Protein AF-A0A1I1A3I6-F1 (afdb_monomer)

Secondary structure (DSSP, 8-state):
--TT-HHHHHHHHHHHHHHHHHHHHHHHH--HHHHTTHHHHHHHHHHHHHHTT-HHHHHHHHHHHHHHGGGSPSSHHHHHHHHHHHHHHHHHHH--

Mean predicted aligned error: 10.39 Å

Structure (mmCIF, N/CA/C/O backbone):
data_AF-A0A1I1A3I6-F1
#
_entry.id   AF-A0A1I1A3I6-F1
#
loop_
_atom_site.group_PDB
_atom_site.id
_atom_site.type_symbol
_atom_site.label_atom_id
_atom_site.label_alt_id
_atom_site.label_comp_id
_atom_site.label_asym_id
_atom_site.label_entity_id
_atom_site.label_seq_id
_atom_site.pdbx_PDB_ins_code
_atom_site.Cartn_x
_atom_site.Cartn_y
_atom_site.Cartn_z
_atom_site.occupancy
_atom_site.B_iso_or_equiv
_atom_site.auth_seq_id
_atom_site.auth_comp_id
_atom_site.auth_asym_id
_atom_site.auth_atom_id
_atom_site.pdbx_PDB_model_num
ATOM 1 N N . MET A 1 1 ? -13.744 9.870 12.529 1.00 59.31 1 MET A N 1
ATOM 2 C CA . MET A 1 1 ? -14.765 8.869 12.146 1.00 59.31 1 MET A CA 1
ATOM 3 C C . MET A 1 1 ? -14.816 7.860 13.280 1.00 59.31 1 MET A C 1
ATOM 5 O O . MET A 1 1 ? -13.761 7.600 13.830 1.00 59.31 1 MET A O 1
ATOM 9 N N . ASP A 1 2 ? -15.984 7.365 13.688 1.00 71.56 2 ASP A N 1
ATOM 10 C CA . ASP A 1 2 ? -16.059 6.323 14.725 1.00 71.56 2 ASP A CA 1
ATOM 11 C C . ASP A 1 2 ? -15.725 4.963 14.091 1.00 71.56 2 ASP A C 1
ATOM 13 O O . ASP A 1 2 ? -16.553 4.376 13.392 1.00 71.56 2 ASP A O 1
ATOM 17 N N . THR A 1 3 ? -14.478 4.523 14.250 1.00 64.88 3 THR A N 1
ATOM 18 C CA . THR A 1 3 ? -13.933 3.274 13.692 1.00 64.88 3 THR A CA 1
ATOM 19 C C . THR A 1 3 ? -14.391 2.025 14.450 1.00 64.88 3 THR A C 1
ATOM 21 O O . THR A 1 3 ? -14.294 0.919 13.907 1.00 64.88 3 THR A O 1
ATOM 24 N N . ASP A 1 4 ? -14.984 2.194 15.637 1.00 72.31 4 ASP A N 1
ATOM 25 C CA . ASP A 1 4 ? -15.620 1.121 16.410 1.00 72.31 4 ASP A CA 1
ATOM 26 C C . ASP A 1 4 ? -17.066 0.859 15.956 1.00 72.31 4 ASP A C 1
ATOM 28 O O . ASP A 1 4 ? -17.693 -0.135 16.339 1.00 72.31 4 ASP A O 1
ATOM 32 N N . ASN A 1 5 ? -17.614 1.716 15.089 1.00 76.88 5 ASN A N 1
ATOM 33 C CA . ASN A 1 5 ? -18.940 1.522 14.529 1.00 76.88 5 ASN A CA 1
ATOM 34 C C . ASN A 1 5 ? -18.990 0.242 13.677 1.00 76.88 5 ASN A C 1
ATOM 36 O O . ASN A 1 5 ? -18.258 0.089 12.698 1.00 76.88 5 ASN A O 1
ATOM 40 N N . VAL A 1 6 ? -19.925 -0.654 14.001 1.00 70.50 6 VAL A N 1
ATOM 41 C CA . VAL A 1 6 ? -20.087 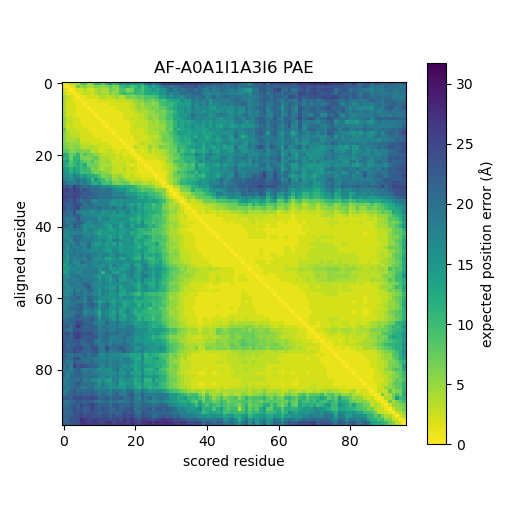-1.946 13.315 1.00 70.50 6 VAL A CA 1
ATOM 42 C C . VAL A 1 6 ? -20.281 -1.805 11.798 1.00 70.50 6 VAL A C 1
ATOM 44 O O . VAL A 1 6 ? -19.846 -2.665 11.038 1.00 70.50 6 VAL A O 1
ATOM 47 N N . VAL A 1 7 ? -20.892 -0.711 11.333 1.00 67.19 7 VAL A N 1
ATOM 48 C CA . VAL A 1 7 ? -21.077 -0.427 9.902 1.00 67.19 7 VAL A CA 1
ATOM 49 C C . VAL A 1 7 ? -19.744 -0.073 9.251 1.00 67.19 7 VAL A C 1
ATOM 51 O O . VAL A 1 7 ? -19.436 -0.574 8.173 1.00 67.19 7 VAL A O 1
ATOM 54 N N . VAL A 1 8 ? -18.930 0.742 9.924 1.00 63.50 8 VAL A N 1
ATOM 55 C CA . VAL A 1 8 ? -17.585 1.103 9.462 1.00 63.50 8 VAL A CA 1
ATOM 56 C C . VAL A 1 8 ? -16.706 -0.147 9.410 1.00 63.50 8 VAL A C 1
ATOM 58 O O . VAL A 1 8 ? -16.102 -0.417 8.376 1.00 63.50 8 VAL A O 1
ATOM 61 N N . GLN A 1 9 ? -16.734 -0.983 10.450 1.00 61.84 9 GLN A N 1
ATOM 62 C CA . GLN A 1 9 ? -16.053 -2.282 10.476 1.00 61.84 9 GLN A CA 1
ATOM 63 C C . GLN A 1 9 ? -16.469 -3.175 9.296 1.00 61.84 9 GLN A C 1
ATOM 65 O O . GLN A 1 9 ? -15.606 -3.683 8.584 1.00 61.84 9 GLN A O 1
ATOM 70 N N . LEU A 1 10 ? -17.771 -3.330 9.032 1.00 65.62 10 LEU A N 1
ATOM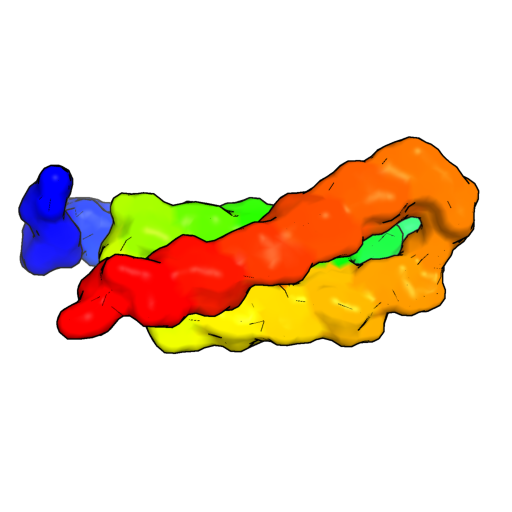 71 C CA . LEU A 1 10 ? -18.269 -4.145 7.916 1.00 65.62 10 LEU A CA 1
ATOM 72 C C . LEU A 1 10 ? -17.810 -3.625 6.548 1.00 65.62 10 LEU A C 1
ATOM 74 O O . LEU A 1 10 ? -17.410 -4.426 5.705 1.00 65.62 10 LEU A O 1
ATOM 78 N N . CYS A 1 11 ? -17.808 -2.308 6.333 1.00 70.38 11 CYS A N 1
ATOM 79 C CA . CYS A 1 11 ? -17.289 -1.713 5.099 1.00 70.38 11 CYS A CA 1
ATOM 80 C C . CYS A 1 11 ? -15.795 -2.008 4.915 1.00 70.38 11 CYS A C 1
ATOM 82 O O . CYS A 1 11 ? -15.363 -2.367 3.821 1.00 70.38 11 CYS A O 1
ATOM 84 N N . ILE A 1 12 ? -15.012 -1.916 5.990 1.00 70.50 12 ILE A N 1
ATOM 85 C CA . ILE A 1 12 ? -13.579 -2.223 5.968 1.00 70.50 12 ILE A CA 1
ATOM 86 C C . ILE A 1 12 ? -13.343 -3.701 5.644 1.00 70.50 12 ILE A C 1
ATOM 88 O O . ILE A 1 12 ? -12.502 -4.018 4.804 1.00 70.50 12 ILE A O 1
ATOM 92 N N . GLN A 1 13 ? -14.090 -4.608 6.281 1.00 69.19 13 GLN A N 1
ATOM 93 C CA . GLN A 1 13 ? -14.002 -6.043 5.997 1.00 69.19 13 GLN A CA 1
ATOM 94 C C . GLN A 1 13 ? -14.412 -6.363 4.552 1.00 69.19 13 GLN A C 1
ATOM 96 O O . GLN A 1 13 ? -13.763 -7.181 3.905 1.00 69.19 13 GLN A O 1
ATOM 101 N N . GLY A 1 14 ? -15.432 -5.683 4.018 1.00 71.19 14 GLY A N 1
ATOM 102 C CA . GLY A 1 14 ? -15.855 -5.816 2.622 1.00 71.19 14 GLY A CA 1
ATOM 103 C C . GLY A 1 14 ? -14.765 -5.396 1.636 1.00 71.19 14 GLY A C 1
ATOM 104 O O . GLY A 1 14 ? -14.397 -6.177 0.763 1.00 71.19 14 GLY A O 1
ATOM 105 N N . MET A 1 15 ? -14.178 -4.210 1.825 1.00 74.94 15 MET A N 1
ATOM 106 C CA . MET A 1 15 ? -13.086 -3.721 0.970 1.00 74.94 15 MET A CA 1
ATOM 107 C C . MET A 1 15 ? -11.857 -4.638 1.007 1.00 74.94 15 MET A C 1
ATOM 109 O O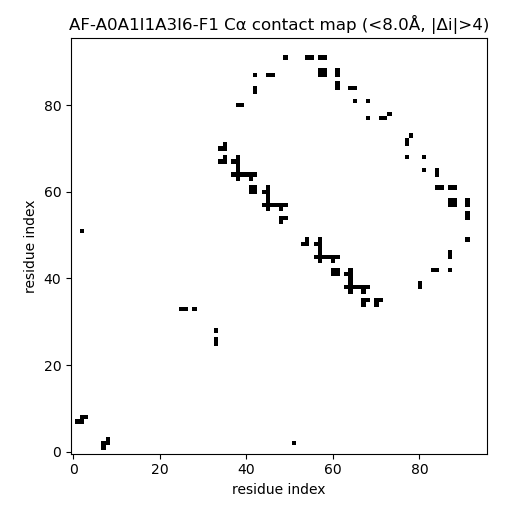 . MET A 1 15 ? -11.194 -4.827 -0.010 1.00 74.94 15 MET A O 1
ATOM 113 N N . ARG A 1 16 ? -11.568 -5.252 2.160 1.00 70.62 16 ARG A N 1
ATOM 114 C CA . ARG A 1 16 ? -10.492 -6.244 2.298 1.00 70.62 16 ARG A CA 1
ATOM 115 C C . ARG A 1 16 ? -10.788 -7.532 1.565 1.00 70.62 16 ARG A C 1
ATOM 117 O O . ARG A 1 16 ? -9.954 -7.974 0.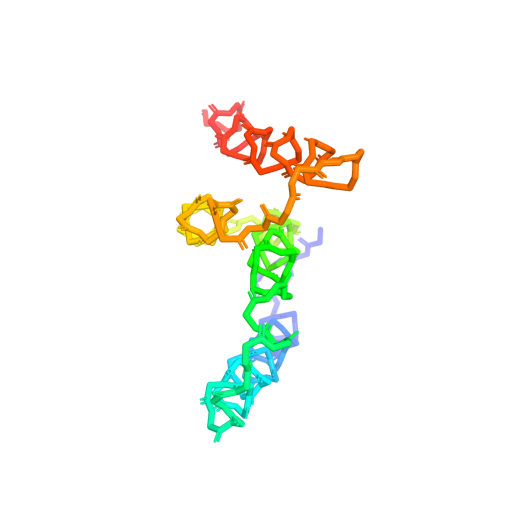794 1.00 70.62 16 ARG A O 1
ATOM 124 N N . ALA A 1 17 ? -11.982 -8.087 1.745 1.00 65.38 17 ALA A N 1
ATOM 125 C CA . ALA A 1 17 ? -12.383 -9.297 1.040 1.00 65.38 17 ALA A CA 1
ATOM 126 C C . ALA A 1 17 ? -12.358 -9.102 -0.488 1.00 65.38 17 ALA A C 1
ATOM 128 O O . ALA A 1 17 ? -11.962 -10.006 -1.227 1.00 65.38 17 ALA A O 1
ATOM 129 N N . GLU A 1 18 ? -12.738 -7.916 -0.972 1.00 67.75 18 GLU A N 1
ATOM 130 C CA . GLU A 1 18 ? -12.624 -7.560 -2.388 1.00 67.75 18 GLU A CA 1
ATOM 131 C C . GLU A 1 18 ? -11.165 -7.408 -2.837 1.00 67.75 18 GLU A C 1
ATOM 133 O O . GLU A 1 18 ? -10.802 -7.942 -3.887 1.00 67.75 18 GLU A O 1
ATOM 138 N N . GLY A 1 19 ? -10.325 -6.739 -2.040 1.00 71.12 19 GLY A N 1
ATOM 139 C CA . GLY A 1 19 ? -8.894 -6.574 -2.304 1.00 71.12 19 GLY A CA 1
ATOM 140 C C . GLY A 1 19 ? -8.133 -7.902 -2.333 1.00 71.12 19 GLY A C 1
ATOM 141 O O . GLY A 1 19 ? -7.436 -8.188 -3.307 1.00 71.12 19 GLY A O 1
ATOM 142 N N . ASP A 1 20 ? -8.337 -8.749 -1.326 1.00 70.19 20 ASP A N 1
ATOM 143 C CA . ASP A 1 20 ? -7.749 -10.087 -1.228 1.00 70.19 20 ASP A CA 1
ATOM 144 C C . ASP A 1 20 ? -8.214 -10.961 -2.399 1.00 70.19 20 ASP A C 1
ATOM 146 O O . ASP A 1 20 ? -7.409 -11.610 -3.066 1.00 70.19 20 ASP A O 1
ATOM 150 N N . GLY A 1 21 ? -9.508 -10.915 -2.735 1.00 73.00 21 GLY A N 1
ATOM 151 C CA . GLY A 1 21 ? -10.052 -11.638 -3.881 1.00 73.00 21 GLY A CA 1
ATOM 152 C C . GLY A 1 21 ? -9.553 -11.117 -5.234 1.00 73.00 21 GLY A C 1
ATOM 153 O O . GLY A 1 21 ? -9.514 -11.879 -6.207 1.00 73.00 21 GLY A O 1
ATOM 154 N N . ALA A 1 22 ? -9.201 -9.836 -5.340 1.00 68.44 22 ALA A N 1
ATOM 155 C CA . ALA A 1 22 ? -8.580 -9.267 -6.532 1.00 68.44 22 ALA A CA 1
ATOM 156 C C . ALA A 1 22 ? -7.117 -9.714 -6.659 1.00 68.44 22 ALA A C 1
ATOM 158 O O . ALA A 1 22 ? -6.712 -10.125 -7.748 1.00 68.44 22 ALA A O 1
ATOM 159 N N . ALA A 1 23 ? -6.365 -9.719 -5.555 1.00 64.00 23 ALA A N 1
ATOM 160 C CA . ALA A 1 23 ? -4.997 -10.229 -5.501 1.00 64.00 23 ALA A CA 1
ATOM 161 C C . ALA A 1 23 ? -4.938 -11.729 -5.833 1.00 64.00 23 ALA A C 1
ATOM 163 O O . ALA A 1 23 ? -4.166 -12.143 -6.691 1.00 64.00 23 ALA A O 1
ATOM 164 N N . GLU A 1 24 ? -5.835 -12.539 -5.269 1.00 69.44 24 GLU A N 1
ATOM 165 C CA . GLU A 1 24 ? -5.881 -13.978 -5.539 1.00 69.44 24 GLU A CA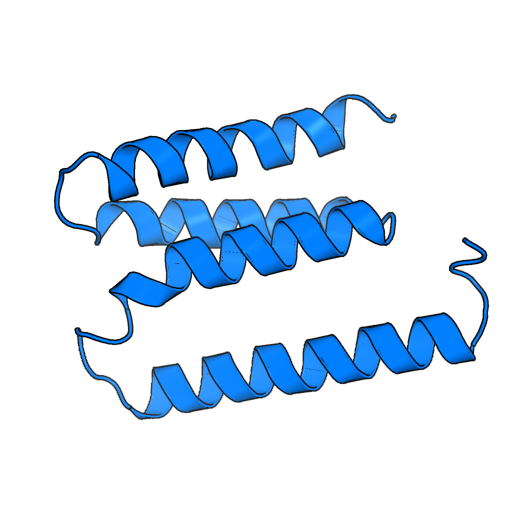 1
ATOM 166 C C . GLU A 1 24 ? -6.245 -14.282 -7.006 1.00 69.44 24 GLU A C 1
ATOM 168 O O . GLU A 1 24 ? -5.724 -15.215 -7.623 1.00 69.44 24 GLU A O 1
ATOM 173 N N . ARG A 1 25 ? -7.135 -13.478 -7.610 1.00 64.62 25 ARG A N 1
ATOM 174 C CA . ARG A 1 25 ? -7.450 -13.575 -9.046 1.00 64.62 25 ARG A CA 1
ATOM 175 C C . ARG A 1 25 ? -6.269 -13.157 -9.916 1.00 64.62 25 ARG A C 1
ATOM 177 O O . ARG A 1 25 ? -6.037 -13.801 -10.935 1.00 64.62 25 ARG A O 1
ATOM 184 N N . ALA A 1 26 ? -5.549 -12.112 -9.524 1.00 60.38 26 ALA A N 1
ATOM 185 C CA . ALA A 1 26 ? -4.330 -11.667 -10.184 1.00 60.38 26 ALA A CA 1
ATOM 186 C C . ALA A 1 26 ? -3.233 -12.748 -10.136 1.00 60.38 26 ALA A C 1
ATOM 188 O O . ALA A 1 26 ? -2.676 -13.087 -11.181 1.00 60.38 26 ALA A O 1
ATOM 189 N N . ASP A 1 27 ? -3.023 -13.386 -8.982 1.00 65.44 27 ASP A N 1
ATOM 190 C CA . ASP A 1 27 ? -2.059 -14.483 -8.818 1.00 65.44 27 ASP A CA 1
ATOM 191 C C . ASP A 1 27 ? -2.409 -15.678 -9.707 1.00 65.44 27 ASP A C 1
ATOM 193 O O . ASP A 1 27 ? -1.541 -16.290 -10.330 1.00 65.44 27 ASP A O 1
ATOM 197 N N . ARG A 1 28 ? -3.706 -15.977 -9.834 1.00 64.94 28 ARG A N 1
ATOM 198 C CA . ARG A 1 28 ? -4.209 -17.067 -10.678 1.00 64.94 28 ARG A CA 1
ATOM 199 C C . ARG A 1 28 ? -4.047 -16.797 -12.176 1.00 64.94 28 ARG A C 1
ATOM 201 O O . ARG A 1 28 ? -4.008 -17.747 -12.953 1.00 64.94 28 ARG A O 1
ATOM 208 N N . VAL A 1 29 ? -3.966 -15.528 -12.586 1.00 67.19 29 VAL A N 1
ATOM 209 C CA . VAL A 1 29 ? -3.677 -15.150 -13.978 1.00 67.19 29 VAL A CA 1
ATOM 210 C C . VAL A 1 29 ? -2.211 -15.451 -14.312 1.00 67.19 29 VAL A C 1
ATOM 212 O O . VAL A 1 29 ? -1.922 -15.771 -15.463 1.00 67.19 29 VAL A O 1
ATOM 215 N N . GLY A 1 30 ? -1.300 -15.416 -13.325 1.00 53.88 30 GLY A N 1
ATOM 216 C CA . GLY A 1 30 ? 0.096 -15.864 -13.464 1.00 53.88 30 GLY A CA 1
ATOM 217 C C . GLY A 1 30 ? 0.895 -15.135 -14.551 1.00 53.88 30 GLY A C 1
ATOM 218 O O . GLY A 1 30 ? 1.935 -15.616 -14.998 1.00 53.88 30 GLY A O 1
ATOM 219 N N . ASP A 1 31 ? 0.386 -13.997 -15.017 1.00 58.19 31 ASP A N 1
ATOM 220 C CA . ASP A 1 31 ? 0.929 -13.247 -16.137 1.00 58.19 31 ASP A CA 1
ATOM 221 C C . ASP A 1 31 ? 1.846 -12.149 -15.604 1.00 58.19 31 ASP A C 1
ATOM 223 O O . ASP A 1 31 ? 1.448 -11.353 -14.752 1.00 58.19 31 ASP A O 1
ATOM 227 N N . ALA A 1 32 ? 3.068 -12.086 -16.139 1.00 55.84 32 ALA A N 1
ATOM 228 C CA . ALA A 1 32 ? 4.087 -11.111 -15.754 1.00 55.84 32 ALA A CA 1
ATOM 229 C C . ALA A 1 32 ? 3.621 -9.644 -15.882 1.00 55.84 32 ALA A C 1
ATOM 231 O O . ALA A 1 32 ? 4.212 -8.743 -15.291 1.00 55.84 32 ALA A O 1
ATOM 232 N N . ARG A 1 33 ? 2.553 -9.391 -16.649 1.00 57.28 33 ARG A N 1
ATOM 233 C CA . ARG A 1 33 ? 1.916 -8.074 -16.769 1.00 57.28 33 ARG A CA 1
ATOM 234 C C . ARG A 1 33 ? 1.144 -7.672 -15.515 1.00 57.28 33 ARG A C 1
ATOM 236 O O . ARG A 1 33 ? 0.924 -6.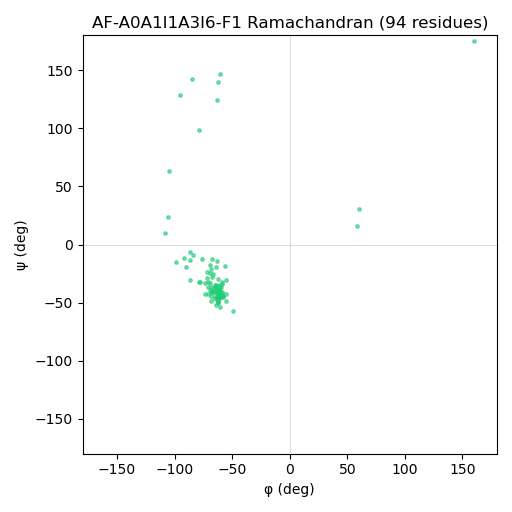486 -15.313 1.00 57.28 33 ARG A O 1
ATOM 243 N N . VAL A 1 34 ? 0.708 -8.626 -14.692 1.00 65.25 34 VAL A N 1
ATOM 244 C CA . VAL A 1 34 ? -0.071 -8.356 -13.475 1.00 65.25 34 VAL A CA 1
ATOM 245 C C . VAL A 1 34 ? 0.847 -8.069 -12.285 1.00 65.25 34 VAL A C 1
ATOM 247 O O . VAL A 1 34 ? 0.531 -7.235 -11.440 1.00 65.25 34 VAL A O 1
ATOM 250 N N . THR A 1 35 ? 2.043 -8.660 -12.269 1.00 67.19 35 THR A N 1
ATOM 251 C CA . THR A 1 35 ? 3.051 -8.469 -11.216 1.00 67.19 35 THR A CA 1
ATOM 252 C C . THR A 1 35 ? 3.475 -7.013 -11.054 1.00 67.19 35 THR A C 1
ATOM 254 O O . THR A 1 35 ? 3.711 -6.566 -9.934 1.00 67.19 35 THR A O 1
ATOM 257 N N . SER A 1 36 ? 3.489 -6.232 -12.141 1.00 71.81 36 SER A N 1
ATOM 258 C CA . SER A 1 36 ? 3.794 -4.799 -12.081 1.00 71.81 36 SER A CA 1
ATOM 259 C C . SER A 1 36 ? 2.729 -3.957 -11.361 1.00 71.81 36 SER A C 1
ATOM 261 O O . SER A 1 36 ? 2.979 -2.797 -11.042 1.00 71.81 36 SER A O 1
ATOM 263 N N . PHE A 1 37 ? 1.546 -4.514 -11.086 1.00 78.75 37 PHE A N 1
ATOM 264 C CA . PHE A 1 37 ? 0.497 -3.834 -10.321 1.00 78.75 37 PHE A CA 1
ATOM 265 C C . PHE A 1 37 ? 0.591 -4.094 -8.814 1.00 78.75 37 PHE A C 1
ATOM 267 O O . PHE A 1 37 ? 0.057 -3.310 -8.033 1.00 78.75 37 PHE A O 1
ATOM 274 N N . TYR A 1 38 ? 1.283 -5.149 -8.375 1.00 81.31 38 TYR A N 1
ATOM 275 C CA . TYR A 1 38 ? 1.368 -5.486 -6.950 1.00 81.31 38 TYR A CA 1
ATOM 276 C C . TYR A 1 38 ? 2.012 -4.410 -6.073 1.00 81.31 38 TYR A C 1
ATOM 278 O O . TYR A 1 38 ? 1.465 -4.148 -5.001 1.00 81.31 38 TYR A O 1
ATOM 286 N N . PRO A 1 39 ? 3.093 -3.725 -6.495 1.00 87.69 39 PRO A N 1
ATOM 287 C CA . PRO A 1 39 ? 3.669 -2.650 -5.692 1.00 87.69 39 PRO A CA 1
ATOM 288 C C . PRO A 1 39 ? 2.663 -1.528 -5.397 1.00 87.69 39 PRO A C 1
ATOM 290 O O . PRO A 1 39 ? 2.545 -1.079 -4.260 1.00 87.69 39 PRO A O 1
ATOM 293 N N . SER A 1 40 ? 1.895 -1.093 -6.401 1.00 83.81 40 SER A N 1
ATOM 294 C CA . SER A 1 40 ? 0.935 0.005 -6.238 1.00 83.81 40 SER A CA 1
ATOM 295 C C . SER A 1 40 ? -0.350 -0.430 -5.539 1.00 83.81 40 SER A C 1
ATOM 297 O O . SER A 1 40 ? -0.905 0.344 -4.761 1.00 83.81 40 SER A O 1
ATOM 299 N N . LEU A 1 41 ? -0.788 -1.676 -5.737 1.00 86.19 41 LEU A N 1
ATOM 300 C CA . LEU A 1 41 ? -1.902 -2.258 -4.992 1.00 86.19 41 LEU A CA 1
ATOM 301 C C . LEU A 1 41 ? -1.605 -2.288 -3.488 1.00 86.19 41 LEU A C 1
ATOM 303 O O . LEU A 1 41 ? -2.373 -1.736 -2.703 1.00 86.19 41 LEU A O 1
ATOM 307 N N . HIS A 1 42 ? -0.473 -2.872 -3.091 1.00 88.88 42 HIS A N 1
ATOM 308 C CA . HIS A 1 42 ? -0.082 -2.951 -1.685 1.00 88.88 42 HIS A CA 1
ATOM 309 C C . HIS A 1 42 ? 0.128 -1.560 -1.066 1.00 88.88 42 HIS A C 1
ATOM 311 O O . HIS A 1 42 ? -0.333 -1.312 0.046 1.00 88.88 42 HIS A O 1
ATOM 317 N N . ALA A 1 43 ? 0.720 -0.608 -1.798 1.00 86.06 43 ALA A N 1
ATOM 318 C CA . ALA A 1 43 ? 0.853 0.773 -1.326 1.00 86.06 43 ALA A CA 1
ATOM 319 C C . ALA A 1 43 ? -0.512 1.448 -1.070 1.00 86.06 43 ALA A C 1
ATOM 321 O O . ALA A 1 43 ? -0.683 2.141 -0.064 1.00 86.06 43 ALA A O 1
ATOM 322 N N . ASN A 1 44 ? -1.501 1.214 -1.938 1.00 86.19 44 ASN A N 1
ATOM 323 C CA . ASN A 1 44 ? -2.855 1.744 -1.767 1.00 86.19 44 ASN A CA 1
ATOM 324 C C . ASN A 1 44 ? -3.588 1.098 -0.581 1.00 86.19 44 ASN 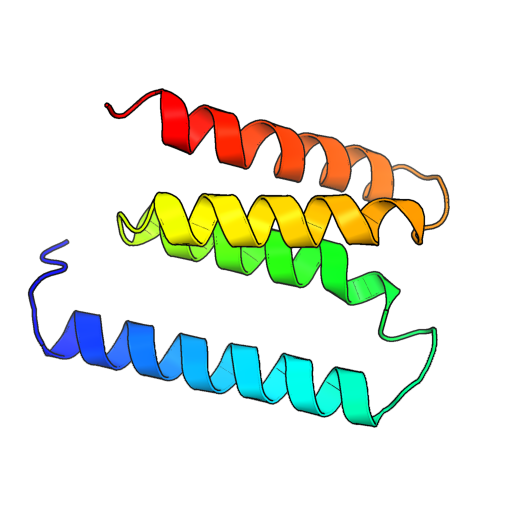A C 1
ATOM 326 O O . ASN A 1 44 ? -4.239 1.807 0.184 1.00 86.19 44 ASN A O 1
ATOM 330 N N . ILE A 1 45 ? -3.456 -0.219 -0.382 1.00 86.19 45 ILE A N 1
ATOM 331 C CA . ILE A 1 45 ? -4.035 -0.907 0.786 1.00 86.19 45 ILE A CA 1
ATOM 332 C C . ILE A 1 45 ? -3.374 -0.404 2.077 1.00 86.19 45 ILE A C 1
ATOM 334 O O . ILE A 1 45 ? -4.071 -0.157 3.061 1.00 86.19 45 ILE A O 1
ATOM 338 N N . GLY A 1 46 ? -2.054 -0.187 2.069 1.00 87.44 46 GLY A N 1
ATOM 339 C CA . GLY A 1 46 ? -1.330 0.401 3.197 1.00 87.44 46 GLY A CA 1
ATOM 340 C C . GLY A 1 46 ? -1.850 1.793 3.558 1.00 87.44 46 GLY A C 1
ATOM 341 O O . GLY A 1 46 ? -2.128 2.071 4.724 1.00 87.44 46 GLY A O 1
ATOM 342 N N . ARG A 1 47 ? -2.083 2.647 2.552 1.00 85.94 47 ARG A N 1
ATOM 343 C CA . ARG A 1 47 ? -2.691 3.972 2.746 1.00 85.94 47 ARG A CA 1
ATOM 344 C C . ARG A 1 47 ? -4.111 3.884 3.306 1.00 85.94 47 ARG A C 1
ATOM 346 O O . ARG A 1 47 ? -4.416 4.582 4.264 1.00 85.94 47 ARG A O 1
ATOM 353 N N . ALA A 1 48 ? -4.949 3.003 2.764 1.00 83.94 48 ALA A N 1
ATOM 354 C CA . ALA A 1 48 ? -6.304 2.804 3.271 1.00 83.94 48 ALA A CA 1
ATOM 355 C C . ALA A 1 48 ? -6.301 2.289 4.722 1.00 83.94 48 ALA A C 1
ATOM 357 O O . ALA A 1 48 ? -7.139 2.686 5.519 1.00 83.94 48 ALA A O 1
ATOM 358 N N . CYS A 1 49 ? -5.342 1.438 5.102 1.00 83.75 49 CYS A N 1
ATOM 359 C CA . CYS A 1 49 ? -5.195 0.994 6.490 1.00 83.75 49 CYS A CA 1
ATOM 360 C C . CYS A 1 49 ? -4.802 2.144 7.430 1.00 83.75 49 CYS A C 1
ATOM 362 O O . CYS A 1 49 ? -5.322 2.193 8.542 1.00 83.75 49 CYS A O 1
ATOM 364 N N . LEU A 1 50 ? -3.954 3.082 6.987 1.00 84.31 50 LEU A N 1
ATOM 365 C CA . LEU A 1 50 ? -3.640 4.301 7.746 1.00 84.31 50 LEU A CA 1
ATOM 366 C C . LEU A 1 50 ? -4.879 5.168 7.985 1.00 84.31 50 LEU A C 1
ATOM 368 O O . LEU A 1 50 ? -5.106 5.602 9.104 1.00 84.31 50 LEU A O 1
ATOM 372 N N . GLU A 1 51 ? -5.708 5.376 6.961 1.00 86.38 51 GLU A N 1
ATOM 373 C CA . GLU A 1 51 ? -6.956 6.156 7.070 1.00 86.38 51 GLU A CA 1
ATOM 374 C C . GLU A 1 51 ? -7.989 5.530 8.026 1.00 86.38 51 GLU A C 1
ATOM 376 O O . GLU A 1 51 ? -8.962 6.177 8.415 1.00 86.38 51 GLU A O 1
ATOM 381 N N . LEU A 1 52 ? -7.781 4.265 8.394 1.00 85.56 52 LEU A N 1
ATOM 382 C CA . LEU A 1 52 ? -8.621 3.484 9.295 1.00 85.56 52 LEU A CA 1
ATOM 383 C C . LEU A 1 52 ? -7.963 3.239 10.662 1.00 85.56 52 LEU A C 1
ATOM 385 O O . LEU A 1 52 ? -8.473 2.414 11.418 1.00 85.56 52 LEU A O 1
ATOM 389 N N . ASP A 1 53 ? -6.839 3.901 10.958 1.00 87.06 53 ASP A N 1
ATOM 390 C CA . ASP A 1 53 ? -6.047 3.751 12.189 1.00 87.06 53 ASP A CA 1
ATOM 391 C C . ASP A 1 53 ? -5.498 2.325 12.424 1.00 87.06 53 ASP A C 1
ATOM 393 O O . ASP A 1 53 ? -5.302 1.875 13.552 1.00 87.06 53 ASP A O 1
ATOM 397 N N . ARG A 1 54 ? -5.213 1.581 11.346 1.00 85.19 54 ARG A N 1
ATOM 398 C CA . ARG A 1 54 ? -4.683 0.201 11.386 1.00 85.19 54 ARG A CA 1
ATOM 399 C C . ARG A 1 54 ? -3.199 0.169 11.028 1.00 85.19 54 ARG A C 1
ATOM 401 O O . ARG A 1 54 ? -2.806 -0.406 10.011 1.00 85.19 54 ARG A O 1
ATOM 408 N N . ALA A 1 55 ? -2.380 0.815 11.856 1.00 85.50 55 ALA A N 1
ATOM 409 C CA . ALA A 1 55 ? -0.966 1.077 11.574 1.00 85.50 55 ALA A CA 1
ATOM 410 C C . ALA A 1 55 ? -0.121 -0.191 11.332 1.00 85.50 55 ALA A C 1
ATOM 412 O O . ALA A 1 55 ? 0.662 -0.222 10.383 1.00 85.50 55 ALA A O 1
ATOM 413 N N . ASP A 1 56 ? -0.315 -1.253 12.120 1.00 82.25 56 ASP A N 1
ATOM 414 C CA . ASP A 1 56 ? 0.443 -2.508 11.967 1.00 82.25 56 ASP A CA 1
ATOM 415 C C . ASP A 1 56 ? 0.192 -3.165 10.604 1.00 82.25 56 ASP A C 1
ATOM 417 O O . ASP A 1 56 ? 1.109 -3.607 9.908 1.00 82.25 56 ASP A O 1
ATOM 421 N N . GLU A 1 57 ? -1.070 -3.175 10.181 1.00 84.50 57 GLU A N 1
ATOM 422 C CA . GLU A 1 57 ? -1.478 -3.746 8.902 1.00 84.50 57 GLU A CA 1
ATOM 423 C C . GLU A 1 57 ? -1.056 -2.861 7.733 1.00 84.50 57 GLU A C 1
ATOM 425 O O . GLU A 1 57 ? -0.682 -3.374 6.680 1.00 84.50 57 GLU A O 1
ATOM 430 N N . ALA A 1 58 ? -1.042 -1.540 7.925 1.00 88.38 58 ALA A N 1
ATOM 431 C CA . ALA A 1 58 ? -0.461 -0.623 6.957 1.00 88.38 58 ALA A CA 1
ATOM 432 C C . ALA A 1 58 ? 1.034 -0.903 6.748 1.00 88.38 58 ALA A C 1
ATOM 434 O O . ALA A 1 58 ? 1.489 -0.984 5.605 1.00 88.38 58 ALA A O 1
ATOM 435 N N . GLY A 1 59 ? 1.786 -1.096 7.837 1.00 87.25 59 GLY A N 1
ATOM 436 C CA . GLY A 1 59 ? 3.217 -1.394 7.800 1.00 87.25 59 GLY A CA 1
ATOM 437 C C . GLY A 1 59 ? 3.533 -2.657 6.998 1.00 87.25 59 GLY A C 1
ATOM 438 O O . GLY A 1 59 ? 4.417 -2.640 6.139 1.00 87.25 59 GLY A O 1
ATOM 439 N N . GLU A 1 60 ? 2.763 -3.724 7.209 1.00 90.44 60 GLU A N 1
ATOM 440 C CA . GLU A 1 60 ? 2.919 -4.974 6.461 1.00 90.44 60 GLU A CA 1
ATOM 441 C C . GLU A 1 60 ? 2.649 -4.793 4.959 1.00 90.44 60 GLU A C 1
ATOM 443 O O . GLU A 1 60 ? 3.396 -5.295 4.118 1.00 90.44 60 GLU A O 1
ATOM 448 N N . GLN A 1 61 ? 1.631 -4.012 4.595 1.00 89.81 61 GLN A N 1
ATOM 449 C CA . GLN A 1 61 ? 1.323 -3.736 3.191 1.00 89.81 61 GLN A CA 1
ATOM 450 C C . GLN A 1 61 ? 2.418 -2.897 2.520 1.00 89.81 61 GLN A C 1
ATOM 452 O O . GLN A 1 61 ? 2.834 -3.208 1.405 1.00 89.81 61 GLN A O 1
ATOM 457 N N . PHE A 1 62 ? 2.973 -1.890 3.199 1.00 90.25 62 PHE A N 1
ATOM 458 C CA . PHE A 1 62 ? 4.117 -1.145 2.663 1.00 90.25 62 PHE A CA 1
ATOM 459 C C . PHE A 1 62 ? 5.367 -2.022 2.506 1.00 90.25 62 PHE A C 1
ATOM 461 O O . PHE A 1 62 ? 6.097 -1.867 1.524 1.00 90.25 62 PHE A O 1
ATOM 468 N N . ARG A 1 63 ? 5.595 -2.986 3.408 1.00 91.75 63 ARG A N 1
ATOM 469 C CA . ARG A 1 63 ? 6.676 -3.975 3.271 1.00 91.75 63 ARG A CA 1
ATOM 470 C C . ARG A 1 63 ? 6.481 -4.845 2.027 1.00 91.75 63 ARG A C 1
ATOM 472 O O . ARG A 1 63 ? 7.403 -4.959 1.221 1.00 91.75 63 ARG A O 1
ATOM 479 N N . LEU A 1 64 ? 5.283 -5.398 1.829 1.00 90.88 64 LEU A N 1
ATOM 480 C CA . LEU A 1 64 ? 4.949 -6.196 0.641 1.00 90.88 64 LEU A CA 1
ATOM 481 C C . LEU A 1 64 ? 5.083 -5.381 -0.655 1.00 90.88 64 LEU A C 1
ATOM 483 O O . LEU A 1 64 ? 5.590 -5.887 -1.656 1.00 90.88 64 LEU A O 1
ATOM 487 N N . ALA A 1 65 ? 4.702 -4.102 -0.635 1.00 89.94 65 ALA A N 1
ATOM 488 C CA . ALA A 1 65 ? 4.900 -3.197 -1.763 1.00 89.94 65 ALA A CA 1
ATOM 489 C C . ALA A 1 65 ? 6.394 -3.018 -2.100 1.00 89.94 65 ALA A C 1
ATOM 491 O O . ALA A 1 65 ? 6.786 -3.099 -3.269 1.00 89.94 65 ALA A O 1
ATOM 492 N N . ALA A 1 66 ? 7.235 -2.818 -1.079 1.00 91.44 66 ALA A N 1
ATOM 493 C CA . ALA A 1 66 ? 8.680 -2.652 -1.230 1.00 91.44 66 ALA A CA 1
ATOM 494 C C . ALA A 1 66 ? 9.370 -3.915 -1.771 1.00 91.44 66 ALA A C 1
ATOM 496 O O . ALA A 1 66 ? 10.306 -3.811 -2.559 1.00 91.44 66 ALA A O 1
ATOM 497 N N . GLU A 1 67 ? 8.898 -5.106 -1.408 1.00 91.25 67 GLU A N 1
ATOM 498 C CA . GLU A 1 67 ? 9.448 -6.366 -1.927 1.00 91.25 67 GLU A CA 1
ATOM 499 C C . GLU A 1 67 ? 9.193 -6.568 -3.419 1.00 91.25 67 GLU A C 1
ATOM 501 O O . GLU A 1 67 ? 9.955 -7.271 -4.072 1.00 91.25 67 GLU A O 1
ATOM 506 N N . ARG A 1 68 ? 8.139 -5.957 -3.968 1.00 86.31 68 ARG A N 1
ATOM 507 C CA . ARG A 1 68 ? 7.742 -6.122 -5.375 1.00 86.31 68 ARG A CA 1
ATOM 508 C C . ARG A 1 68 ? 8.222 -4.983 -6.267 1.00 86.31 68 ARG A C 1
ATOM 510 O O . ARG A 1 68 ? 8.228 -5.113 -7.487 1.00 86.31 68 ARG A O 1
ATOM 517 N N . ILE A 1 69 ? 8.654 -3.857 -5.695 1.00 86.94 69 ILE A N 1
ATOM 518 C CA . ILE A 1 69 ? 9.103 -2.702 -6.489 1.00 86.94 69 ILE A CA 1
ATOM 519 C C . ILE A 1 69 ? 10.418 -2.949 -7.236 1.00 86.94 69 ILE A C 1
ATOM 521 O O . ILE A 1 69 ? 10.762 -2.205 -8.157 1.00 86.94 69 ILE A O 1
ATOM 525 N N . VAL A 1 70 ? 11.173 -3.973 -6.830 1.00 82.69 70 VAL A N 1
ATOM 526 C CA . VAL A 1 70 ? 12.387 -4.423 -7.524 1.00 82.69 70 VAL A CA 1
ATOM 527 C C . VAL A 1 70 ? 12.079 -5.053 -8.883 1.00 82.69 70 VAL A C 1
ATOM 529 O O . VAL A 1 70 ? 12.947 -5.041 -9.751 1.00 82.69 70 VAL A O 1
ATOM 532 N N . ASP A 1 71 ? 10.841 -5.511 -9.093 1.00 81.19 71 ASP A N 1
ATOM 533 C CA . ASP A 1 71 ? 10.399 -6.143 -10.339 1.00 81.19 71 ASP A CA 1
ATOM 534 C C . ASP A 1 71 ? 9.920 -5.122 -11.388 1.00 81.19 71 ASP A C 1
ATOM 536 O O . ASP A 1 71 ? 9.634 -5.483 -12.532 1.00 81.19 71 ASP A O 1
ATOM 540 N N . LEU A 1 72 ? 9.825 -3.834 -11.028 1.00 82.00 72 LEU A N 1
ATOM 541 C CA . LEU A 1 72 ? 9.378 -2.782 -11.941 1.00 82.00 72 LEU A CA 1
ATOM 542 C C . LEU A 1 72 ? 10.519 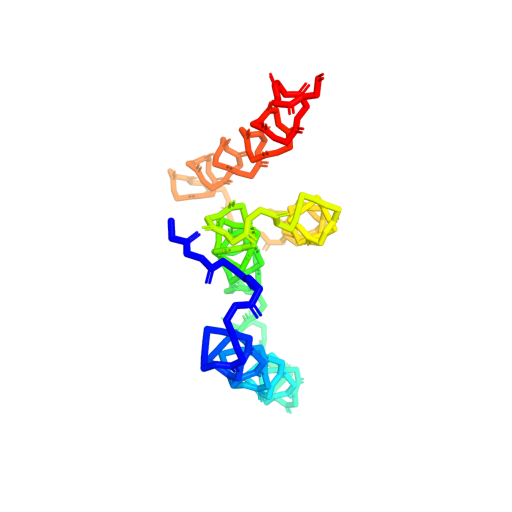-2.229 -12.807 1.00 82.00 72 LEU A C 1
ATOM 544 O O . LEU A 1 72 ? 11.626 -1.998 -12.308 1.00 82.00 72 LEU A O 1
ATOM 548 N N . PRO A 1 73 ? 10.250 -1.909 -14.090 1.00 83.38 73 PRO A N 1
ATOM 549 C CA . PRO A 1 73 ? 11.216 -1.213 -14.927 1.00 83.38 73 PRO A CA 1
ATOM 550 C C . PRO A 1 73 ? 11.558 0.157 -14.330 1.00 83.38 73 PRO A C 1
ATOM 552 O O . PRO A 1 73 ? 10.714 0.829 -13.734 1.00 83.38 73 PRO A O 1
ATOM 555 N N . ALA A 1 74 ? 12.805 0.591 -14.508 1.00 85.50 74 ALA A N 1
ATOM 556 C CA . ALA A 1 74 ? 13.220 1.926 -14.098 1.00 85.50 74 ALA A CA 1
ATOM 557 C C . ALA A 1 74 ? 12.429 3.000 -14.863 1.00 85.50 74 ALA A C 1
ATOM 559 O O . ALA A 1 74 ? 12.182 2.873 -16.064 1.00 85.50 74 ALA A O 1
ATOM 560 N N . GLY A 1 75 ? 12.050 4.064 -14.161 1.00 87.88 75 GLY A N 1
ATOM 561 C CA . GLY A 1 75 ? 11.349 5.196 -14.744 1.00 87.88 75 GLY A CA 1
ATOM 562 C C . GLY A 1 75 ? 10.612 6.035 -13.701 1.00 87.88 75 GLY A C 1
ATOM 563 O O . GLY A 1 75 ? 10.520 5.629 -12.538 1.00 87.88 75 GLY A O 1
ATOM 564 N N . PRO A 1 76 ? 10.023 7.165 -14.129 1.00 83.31 76 PRO A N 1
ATOM 565 C CA . PRO A 1 76 ? 9.425 8.148 -13.222 1.00 83.31 76 PRO A CA 1
ATOM 566 C C . PRO A 1 76 ? 8.310 7.573 -12.340 1.00 83.31 76 PRO A C 1
ATOM 568 O O . PRO A 1 76 ? 8.160 7.957 -11.187 1.00 83.31 76 PRO A O 1
ATOM 571 N N . TYR A 1 77 ? 7.540 6.619 -12.871 1.00 82.75 77 TYR A N 1
ATOM 572 C CA . TYR A 1 77 ? 6.479 5.944 -12.121 1.00 82.75 77 TYR A CA 1
ATOM 573 C C . TYR A 1 77 ? 7.031 5.091 -10.971 1.00 82.75 77 TYR A C 1
ATOM 575 O O . TYR A 1 77 ? 6.537 5.158 -9.849 1.00 82.75 77 TYR A O 1
ATOM 583 N N . THR A 1 78 ? 8.075 4.311 -11.244 1.00 88.25 78 THR A N 1
ATOM 584 C CA . THR A 1 78 ? 8.714 3.438 -10.255 1.00 88.25 78 THR A CA 1
ATOM 585 C C . THR A 1 78 ? 9.434 4.249 -9.181 1.00 88.25 78 THR A C 1
ATOM 587 O O . THR A 1 78 ? 9.422 3.863 -8.018 1.00 88.25 78 THR A O 1
ATOM 590 N N . GLU A 1 79 ? 10.040 5.378 -9.551 1.00 90.56 79 GLU A N 1
ATOM 591 C CA . GLU A 1 79 ? 10.660 6.315 -8.606 1.00 90.56 79 GLU A CA 1
ATOM 592 C C . GLU A 1 79 ? 9.618 6.933 -7.674 1.00 90.56 79 GLU A C 1
ATOM 594 O O . GLU A 1 79 ? 9.732 6.789 -6.460 1.00 90.56 79 GLU A O 1
ATOM 599 N N . TRP A 1 80 ? 8.544 7.493 -8.237 1.00 89.94 80 TRP A N 1
ATOM 600 C CA . TRP A 1 80 ? 7.439 8.037 -7.448 1.00 89.94 80 TRP A CA 1
ATOM 601 C C . TRP A 1 80 ? 6.843 7.000 -6.485 1.00 89.94 80 TRP A C 1
ATOM 603 O O . TRP A 1 80 ? 6.574 7.297 -5.322 1.00 89.94 80 TRP A O 1
ATOM 613 N N . LEU A 1 81 ? 6.666 5.760 -6.946 1.00 88.94 81 LEU A N 1
ATOM 614 C CA . LEU A 1 81 ? 6.098 4.704 -6.117 1.00 88.94 81 LEU A CA 1
ATOM 615 C C . LEU A 1 81 ? 7.046 4.272 -4.987 1.00 88.94 81 LEU A C 1
ATOM 617 O O . LEU A 1 81 ? 6.575 3.948 -3.898 1.00 88.94 81 LEU A O 1
ATOM 621 N N . ARG A 1 82 ? 8.370 4.304 -5.202 1.00 91.44 82 ARG A N 1
ATOM 622 C CA . ARG A 1 82 ? 9.356 4.062 -4.132 1.00 91.44 82 ARG A CA 1
ATOM 623 C C . ARG A 1 82 ? 9.248 5.111 -3.038 1.00 91.44 82 ARG A C 1
ATOM 625 O O . ARG A 1 82 ? 9.255 4.740 -1.865 1.00 91.44 82 ARG A O 1
ATOM 632 N N . ASP A 1 83 ? 9.109 6.377 -3.414 1.00 90.50 83 ASP A N 1
ATOM 633 C CA . ASP A 1 83 ? 8.964 7.470 -2.454 1.00 90.50 83 ASP A CA 1
ATOM 634 C C . ASP A 1 83 ? 7.672 7.308 -1.644 1.00 90.50 83 ASP A C 1
ATOM 636 O O . ASP A 1 83 ? 7.712 7.285 -0.412 1.00 90.50 83 ASP A O 1
ATOM 640 N N . ALA A 1 84 ? 6.548 7.050 -2.319 1.00 86.00 84 ALA A N 1
ATOM 641 C CA . ALA A 1 84 ? 5.256 6.828 -1.670 1.00 86.00 84 ALA A CA 1
ATOM 642 C C . ALA A 1 84 ? 5.268 5.638 -0.689 1.00 86.00 84 ALA A C 1
ATOM 644 O O . ALA A 1 84 ? 4.695 5.724 0.402 1.00 86.00 84 ALA A O 1
ATOM 645 N N . ILE A 1 85 ? 5.936 4.536 -1.051 1.00 90.38 85 ILE A N 1
ATOM 646 C CA . ILE A 1 85 ? 6.097 3.363 -0.179 1.00 90.38 85 ILE A CA 1
ATOM 647 C C . ILE A 1 85 ? 7.017 3.675 1.002 1.00 90.38 85 ILE A C 1
ATOM 649 O O . ILE A 1 85 ? 6.744 3.225 2.108 1.00 90.38 85 ILE A O 1
ATOM 653 N N . ALA A 1 86 ? 8.089 4.442 0.803 1.00 89.19 86 ALA A N 1
ATOM 654 C CA . ALA A 1 86 ? 9.015 4.791 1.877 1.00 89.19 86 ALA A CA 1
ATOM 655 C C . ALA A 1 86 ? 8.403 5.782 2.882 1.00 89.19 86 ALA A C 1
ATOM 657 O O . ALA A 1 86 ? 8.751 5.768 4.063 1.00 89.19 86 ALA A O 1
ATOM 658 N N . GLU A 1 87 ? 7.517 6.669 2.434 1.00 85.25 87 GLU A N 1
ATOM 659 C CA . GLU A 1 87 ? 6.800 7.616 3.292 1.00 85.25 87 GLU A CA 1
ATOM 660 C C . GLU A 1 87 ? 5.753 6.939 4.181 1.00 85.25 87 GLU A C 1
ATOM 662 O O . GLU A 1 87 ? 5.609 7.327 5.339 1.00 85.25 87 GLU A O 1
ATOM 667 N N . GLY A 1 88 ? 5.062 5.909 3.685 1.00 78.50 88 GLY A N 1
ATOM 668 C CA . GLY A 1 88 ? 4.003 5.202 4.418 1.00 78.50 88 GLY A CA 1
ATOM 669 C C . GLY A 1 88 ? 4.391 4.767 5.843 1.00 78.50 88 GLY A C 1
ATOM 670 O O . GLY A 1 88 ? 3.758 5.215 6.800 1.00 78.50 88 GLY A O 1
ATOM 671 N N . PRO A 1 89 ? 5.469 3.980 6.024 1.00 72.38 89 PRO A N 1
ATOM 672 C CA . PRO A 1 89 ? 5.962 3.557 7.338 1.00 72.38 89 PRO A CA 1
ATOM 673 C C . PRO A 1 89 ? 6.471 4.696 8.236 1.00 72.38 89 PRO A C 1
ATOM 675 O O . PRO A 1 89 ? 6.613 4.530 9.445 1.00 72.38 89 PRO A O 1
ATOM 678 N N . ARG A 1 90 ? 6.799 5.867 7.674 1.00 71.44 90 ARG A N 1
ATOM 679 C CA . ARG A 1 90 ? 7.194 7.034 8.482 1.00 71.44 90 ARG A CA 1
ATOM 680 C C . ARG A 1 90 ? 5.979 7.727 9.080 1.00 71.44 90 ARG A C 1
ATOM 682 O O . ARG A 1 90 ? 6.071 8.227 10.194 1.00 71.44 90 ARG A O 1
ATOM 689 N N . VAL A 1 91 ? 4.849 7.701 8.372 1.00 61.41 91 VAL A N 1
ATOM 690 C CA . VAL A 1 91 ? 3.560 8.166 8.897 1.00 61.41 91 VAL A CA 1
ATOM 691 C C . VAL A 1 91 ? 3.094 7.259 10.041 1.00 61.41 91 VAL A C 1
ATOM 693 O O . VAL A 1 91 ? 2.701 7.777 11.077 1.00 61.41 91 VAL A O 1
ATOM 696 N N . THR A 1 92 ? 3.247 5.929 9.937 1.00 58.31 92 THR A N 1
ATOM 697 C CA . THR A 1 92 ? 2.892 5.008 11.043 1.00 58.31 92 THR A CA 1
ATOM 698 C C . THR A 1 92 ? 3.711 5.236 12.318 1.00 58.31 92 THR A C 1
ATOM 700 O O . THR A 1 92 ? 3.228 4.958 13.406 1.00 58.31 92 THR A O 1
ATOM 703 N N . ALA A 1 93 ? 4.959 5.703 12.197 1.00 58.59 93 ALA A N 1
ATOM 704 C CA . ALA A 1 93 ? 5.864 5.886 13.333 1.00 58.59 93 ALA A CA 1
ATOM 705 C C . ALA A 1 93 ? 5.723 7.252 14.035 1.00 58.59 93 ALA A C 1
ATOM 707 O O . ALA A 1 93 ? 6.284 7.428 15.113 1.00 58.59 93 ALA A O 1
ATOM 708 N N . ALA A 1 94 ? 5.032 8.222 13.424 1.00 56.62 94 ALA A N 1
ATOM 709 C CA . ALA A 1 94 ? 4.903 9.586 13.944 1.00 56.62 94 ALA A CA 1
ATOM 710 C C . ALA A 1 94 ? 3.661 9.807 14.835 1.00 56.62 94 ALA A C 1
ATOM 712 O O . ALA A 1 94 ? 3.603 10.826 15.517 1.00 56.62 94 ALA A O 1
ATOM 713 N N . ASP A 1 95 ? 2.717 8.859 14.857 1.00 47.84 95 ASP A N 1
ATOM 714 C CA . ASP A 1 95 ? 1.450 8.927 15.611 1.00 47.84 95 ASP A CA 1
ATOM 715 C C . ASP A 1 95 ? 1.427 8.026 16.875 1.00 47.84 95 ASP A C 1
ATOM 717 O O . ASP A 1 95 ? 0.361 7.637 17.351 1.00 47.84 95 ASP A O 1
ATOM 721 N N . THR A 1 96 ? 2.593 7.681 17.442 1.00 40.00 96 THR A N 1
ATOM 722 C CA . THR A 1 96 ? 2.729 7.014 18.762 1.00 40.00 96 THR A CA 1
ATOM 723 C C . THR A 1 96 ? 3.356 7.955 19.782 1.00 40.00 96 THR A C 1
ATOM 725 O O . THR A 1 96 ? 2.844 8.014 20.924 1.00 40.00 96 THR A O 1
#

Solvent-accessible surface area (backbone atoms only — not comparable to full-atom values): 5330 Å² total; per-residue (Å²): 130,70,70,84,37,69,67,52,44,49,51,54,53,50,55,44,54,52,50,54,53,49,50,55,51,48,60,72,65,70,44,79,80,52,58,68,47,46,26,60,51,26,36,50,53,13,50,54,26,49,80,67,75,34,45,72,62,13,43,52,24,26,50,57,10,60,71,40,52,76,77,46,70,90,49,74,68,51,52,53,49,51,52,56,36,62,47,50,55,53,56,56,66,72,80,118

Sequence (96 aa):
MDTDNVVVQLCIQGMRAEGDGAAERADRVGDARVTSFYPSLHANIGRACLELDRADEAGEQFRLAAERIVDLPAGPYTEWLRDAIAEGPRVTAADT

Radius of gyration: 14.3 Å; Cα contacts (8 Å, |Δi|>4): 75; chains: 1; bounding box: 34×27×36 Å

Nearest PDB structures (foldseek):
  8fbo-assembly1_C  TM=5.257E-01  e=1.396E+00  synthetic construct
  5bt1-assembly1_A  TM=7.309E-01  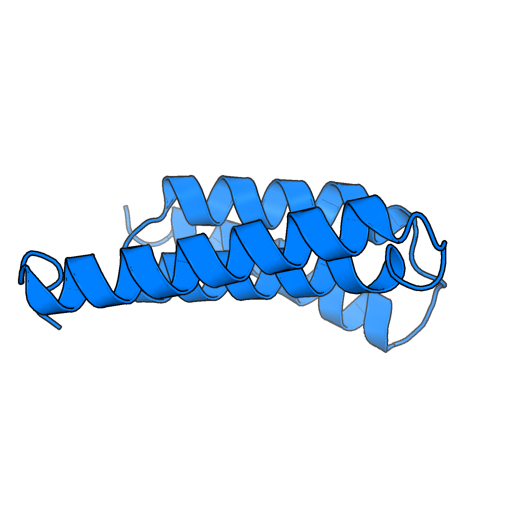e=4.848E+00  Saccharomyces cerevisiae S288C
  5mgx-assembly3_G  TM=6.439E-01  e=5.130E+00  Homo sapiens
  7v6p-assembly1_A-2  TM=5.700E-01  e=4.581E+00  Homo sapiens
  4nq0-assembly1_A  TM=7.294E-01  e=7.623E+00  Saccharomyces cerevisiae S288C

pLDDT: mean 76.74, std 11.95, range [40.0, 91.75]

Organism: NCBI:txid490629

Foldseek 3Di:
DPLVPPVNVVVLVVVVVVLVVVVVVLVVVVDLVSLQCQLVSLLVVLVVCVVSVNLVSSLVSLVSSVVSLVSDDDDPVSVVSVVSSVVSNVSSVPPD